Protein AF-A0A529NAE3-F1 (afdb_monomer_lite)

Radius of gyration: 19.95 Å; chains: 1; bounding box: 40×23×56 Å

Foldseek 3Di:
DDDQDLVSVLVVQLVVQLVVVQADWDQPCVVVDDCDQVPDDDPVRHTSPPVTDRRCPDPCVPPVPVVVSSVVSLVVSVVCLVVVPPDDDNVPNVVVSVVD

Secondary structure (DSSP, 8-state):
-PPPPHHHHHHHHHHHHHHHHTPPPEEHHHHH-TTHHHH---TTS--STT-EE-GGGSHHIIIIIIHHHHHHHHHHHHHGGGTT-SSS-HHHHHHHHTT-

Sequence (100 aa):
LGRMSLADRATALIKSALHAAALSDFSVSLKAGPEAPLLFERVDGSDLSGLRIPGIYTHAGFSDFYLQQLSRIAQMLVDDRWVLGGGGEQGGIDQELLKL

Structure (mmCIF, N/CA/C/O backbone):
data_AF-A0A529NAE3-F1
#
_entry.id   AF-A0A529NAE3-F1
#
loop_
_atom_site.group_PDB
_atom_site.id
_atom_site.type_symbol
_atom_site.label_atom_id
_atom_site.label_alt_id
_atom_site.label_comp_id
_atom_site.label_asym_id
_atom_site.label_entity_id
_atom_site.label_seq_id
_atom_site.pdbx_PDB_ins_code
_atom_site.Cartn_x
_atom_site.Cartn_y
_atom_site.Cartn_z
_atom_site.occupancy
_atom_site.B_iso_or_equiv
_atom_site.auth_seq_id
_atom_site.auth_comp_id
_atom_site.auth_asym_id
_atom_site.auth_atom_id
_atom_site.pdbx_PDB_model_num
ATOM 1 N N . LEU A 1 1 ? 2.206 15.320 -27.816 1.00 45.78 1 LEU A N 1
ATOM 2 C CA . LEU A 1 1 ? 2.092 14.161 -26.902 1.00 45.78 1 LEU A CA 1
ATOM 3 C C . LEU A 1 1 ? 3.515 13.753 -26.545 1.00 45.78 1 LEU A C 1
ATOM 5 O O . LEU A 1 1 ? 4.174 13.110 -27.351 1.00 45.78 1 LEU A O 1
ATOM 9 N N . GLY A 1 2 ? 4.044 14.332 -25.464 1.00 51.69 2 GLY A N 1
ATOM 10 C CA . GLY A 1 2 ? 5.470 14.279 -25.122 1.00 51.69 2 GLY A CA 1
ATOM 11 C C . GLY A 1 2 ? 5.922 12.860 -24.788 1.00 51.69 2 GLY A C 1
ATOM 12 O O . GLY A 1 2 ? 5.164 12.098 -24.192 1.00 51.69 2 GLY A O 1
ATOM 13 N N . ARG A 1 3 ? 7.134 12.498 -25.215 1.00 65.88 3 ARG A N 1
ATOM 14 C CA . ARG A 1 3 ? 7.745 11.197 -24.922 1.00 65.88 3 ARG A CA 1
ATOM 15 C C . ARG A 1 3 ? 7.844 11.044 -23.400 1.00 65.88 3 ARG A C 1
ATOM 17 O O . ARG A 1 3 ? 8.400 11.913 -22.739 1.00 65.88 3 ARG A O 1
ATOM 24 N N . MET A 1 4 ? 7.258 9.977 -22.863 1.00 73.44 4 MET A N 1
ATOM 25 C CA . MET A 1 4 ? 7.328 9.638 -21.440 1.00 73.44 4 MET A CA 1
ATOM 26 C C . MET A 1 4 ? 8.797 9.451 -21.028 1.00 73.44 4 MET A C 1
ATOM 28 O O . MET A 1 4 ? 9.522 8.745 -21.734 1.00 73.44 4 MET A O 1
ATOM 32 N N . SER A 1 5 ? 9.229 10.077 -19.927 1.00 78.56 5 SER A N 1
ATOM 33 C CA . SER A 1 5 ? 10.608 9.948 -19.431 1.00 78.56 5 SER A CA 1
ATOM 34 C C . SER A 1 5 ? 10.909 8.516 -18.967 1.00 78.56 5 SER A C 1
ATOM 36 O O . SER A 1 5 ? 9.998 7.705 -18.759 1.00 78.56 5 SER A O 1
ATOM 38 N N . LEU A 1 6 ? 12.192 8.189 -18.778 1.00 75.56 6 LEU A N 1
ATOM 39 C CA . LEU A 1 6 ? 12.599 6.889 -18.239 1.00 75.56 6 LEU A CA 1
ATOM 40 C C . LEU A 1 6 ? 12.011 6.653 -16.838 1.00 75.56 6 LEU A C 1
ATOM 42 O O . LEU A 1 6 ? 11.494 5.572 -16.555 1.00 75.56 6 LEU A O 1
ATOM 46 N N . ALA A 1 7 ? 12.033 7.683 -15.989 1.00 75.88 7 ALA A N 1
ATOM 47 C CA . ALA A 1 7 ? 11.474 7.636 -14.641 1.00 75.88 7 ALA A CA 1
ATOM 48 C C . ALA A 1 7 ? 9.947 7.446 -14.650 1.00 75.88 7 ALA A C 1
ATOM 50 O O . ALA A 1 7 ? 9.412 6.640 -13.881 1.00 75.88 7 ALA A O 1
ATOM 51 N N . ASP A 1 8 ? 9.238 8.120 -15.560 1.00 80.94 8 ASP A N 1
ATOM 52 C CA . ASP A 1 8 ? 7.794 7.929 -15.736 1.00 80.94 8 ASP A CA 1
ATOM 53 C C . ASP A 1 8 ? 7.477 6.503 -16.209 1.00 80.94 8 ASP A C 1
ATOM 55 O O . ASP A 1 8 ? 6.519 5.885 -15.738 1.00 80.94 8 ASP A O 1
ATOM 59 N N . ARG A 1 9 ? 8.319 5.937 -17.086 1.00 80.12 9 ARG A N 1
ATOM 60 C CA . ARG A 1 9 ? 8.204 4.542 -17.530 1.00 80.12 9 ARG A CA 1
ATOM 61 C C . ARG A 1 9 ? 8.417 3.558 -16.392 1.00 80.12 9 ARG A C 1
ATOM 63 O O . ARG A 1 9 ? 7.584 2.672 -16.212 1.00 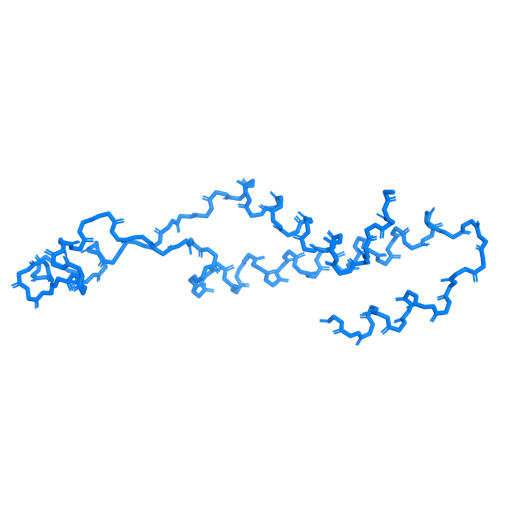80.12 9 ARG A O 1
ATOM 70 N N . ALA A 1 10 ? 9.486 3.725 -15.619 1.00 80.12 10 ALA A N 1
ATOM 71 C CA . ALA A 1 10 ? 9.760 2.898 -14.449 1.00 80.12 10 ALA A CA 1
ATOM 72 C C . ALA A 1 10 ? 8.580 2.943 -13.467 1.00 80.12 10 ALA A C 1
ATOM 74 O O . ALA A 1 10 ? 8.071 1.905 -13.046 1.00 80.12 10 ALA A O 1
ATOM 75 N N . THR A 1 11 ? 8.064 4.143 -13.192 1.00 82.12 11 THR A N 1
ATOM 76 C CA . THR A 1 11 ? 6.909 4.351 -12.312 1.00 82.12 11 THR A CA 1
ATOM 77 C C . THR A 1 11 ? 5.654 3.652 -12.838 1.00 82.12 11 THR A C 1
ATOM 79 O O . THR A 1 11 ? 4.939 3.007 -12.068 1.00 82.12 11 THR A O 1
ATOM 82 N N . ALA A 1 12 ? 5.369 3.748 -14.140 1.00 86.75 12 ALA A N 1
ATOM 83 C CA . ALA A 1 12 ? 4.228 3.078 -14.761 1.00 86.75 12 ALA A CA 1
ATOM 84 C C . ALA A 1 12 ? 4.338 1.545 -14.678 1.00 86.75 12 ALA A C 1
ATOM 86 O O . ALA A 1 12 ? 3.354 0.878 -14.350 1.00 86.75 12 ALA A O 1
ATOM 87 N N . LEU A 1 13 ? 5.534 0.994 -14.906 1.00 86.62 13 LEU A N 1
ATOM 88 C CA . LEU A 1 13 ? 5.803 -0.442 -14.788 1.00 86.62 13 LEU A CA 1
ATOM 89 C C . LEU A 1 13 ? 5.628 -0.933 -13.345 1.00 86.62 13 LEU A C 1
ATOM 91 O O . LEU A 1 13 ? 4.937 -1.926 -13.124 1.00 86.62 13 LEU A O 1
ATOM 95 N N . ILE A 1 14 ? 6.163 -0.203 -12.359 1.00 84.88 14 ILE A N 1
ATOM 96 C CA . ILE A 1 14 ? 5.985 -0.526 -10.935 1.00 84.88 14 ILE A CA 1
ATOM 97 C C . ILE A 1 14 ? 4.496 -0.507 -10.570 1.00 84.88 14 ILE A C 1
ATOM 99 O O . ILE A 1 14 ? 4.000 -1.451 -9.960 1.00 84.88 14 ILE A O 1
ATOM 103 N N . LYS A 1 15 ? 3.751 0.532 -10.973 1.00 85.75 15 LYS A N 1
ATOM 104 C CA . LYS A 1 15 ? 2.304 0.638 -10.706 1.00 85.75 15 LYS A CA 1
ATOM 105 C C . LYS A 1 15 ? 1.508 -0.513 -11.322 1.00 85.75 15 LYS A C 1
ATOM 107 O O . LYS A 1 15 ? 0.605 -1.040 -10.677 1.00 85.75 15 LYS A O 1
ATOM 112 N N . SER A 1 16 ? 1.847 -0.920 -12.545 1.00 87.12 16 SER A N 1
ATOM 113 C CA . SER A 1 16 ? 1.216 -2.067 -13.203 1.00 87.12 16 SER A CA 1
ATOM 114 C C . SER A 1 16 ? 1.501 -3.375 -12.457 1.00 87.12 16 SER A C 1
ATOM 116 O O . SER A 1 16 ? 0.568 -4.124 -12.163 1.00 87.12 16 SER A O 1
ATOM 118 N N . ALA A 1 17 ? 2.758 -3.610 -12.068 1.00 85.31 17 ALA A N 1
ATOM 119 C CA . ALA A 1 17 ? 3.146 -4.783 -11.289 1.00 85.31 17 ALA A CA 1
ATOM 120 C C . ALA A 1 17 ? 2.448 -4.824 -9.919 1.00 85.31 17 ALA A C 1
ATOM 122 O O . ALA A 1 17 ? 1.994 -5.884 -9.493 1.00 85.31 17 ALA A O 1
ATOM 123 N N . LEU A 1 18 ? 2.304 -3.673 -9.252 1.00 84.00 18 LEU A N 1
ATOM 124 C CA . LEU A 1 18 ? 1.577 -3.555 -7.985 1.00 84.00 18 LEU A CA 1
ATOM 125 C C . LEU A 1 18 ? 0.111 -3.960 -8.112 1.00 84.00 18 LEU A C 1
ATOM 127 O O . LEU A 1 18 ? -0.400 -4.681 -7.257 1.00 84.00 18 LEU A O 1
ATOM 131 N N . HIS A 1 19 ? -0.554 -3.516 -9.179 1.00 83.81 19 HIS A N 1
ATOM 132 C CA . HIS A 1 19 ? -1.945 -3.877 -9.429 1.00 83.81 19 HIS A CA 1
ATOM 133 C C . HIS A 1 19 ? -2.106 -5.389 -9.641 1.00 83.81 19 HIS A C 1
ATOM 135 O O . HIS A 1 19 ? -3.026 -5.991 -9.096 1.00 83.81 19 HIS A O 1
ATOM 141 N N . ALA A 1 20 ? -1.178 -6.013 -10.374 1.00 83.12 20 ALA A N 1
ATOM 142 C CA . ALA A 1 20 ? -1.194 -7.454 -10.623 1.00 83.12 20 ALA A CA 1
ATOM 143 C C . ALA A 1 20 ? -0.887 -8.293 -9.369 1.00 83.12 20 ALA A C 1
ATOM 145 O O . ALA A 1 20 ? -1.417 -9.390 -9.217 1.00 83.12 20 ALA A O 1
ATOM 146 N N . ALA A 1 21 ? -0.037 -7.788 -8.472 1.00 84.69 21 ALA A N 1
ATOM 147 C CA . ALA A 1 21 ? 0.398 -8.513 -7.282 1.00 84.69 21 ALA A CA 1
ATOM 148 C C . ALA A 1 21 ? -0.684 -8.656 -6.206 1.00 84.69 21 ALA A C 1
ATOM 150 O O . ALA A 1 21 ? -0.557 -9.532 -5.353 1.00 84.69 21 ALA A O 1
ATOM 151 N N . ALA A 1 22 ? -1.712 -7.797 -6.229 1.00 85.44 22 ALA A N 1
ATOM 152 C CA . ALA A 1 22 ? -2.838 -7.824 -5.294 1.00 85.44 22 ALA A CA 1
ATOM 153 C C . ALA A 1 22 ? -2.396 -8.025 -3.828 1.00 85.44 22 ALA A C 1
ATOM 155 O O . ALA A 1 22 ? -2.935 -8.864 -3.102 1.00 85.44 22 ALA A O 1
ATOM 156 N N . LEU A 1 23 ? -1.369 -7.273 -3.409 1.00 90.19 23 LEU A N 1
ATOM 157 C CA . LEU A 1 23 ? -0.812 -7.373 -2.061 1.00 90.19 23 LEU A CA 1
ATOM 158 C C . LEU A 1 23 ? -1.917 -7.152 -1.028 1.00 90.19 23 LEU A C 1
ATOM 160 O O . LEU A 1 23 ? -2.711 -6.221 -1.145 1.00 90.19 23 LEU A O 1
ATOM 164 N N . SER A 1 24 ? -1.953 -8.004 -0.005 1.00 91.56 24 SER A N 1
ATOM 165 C CA . SER A 1 24 ? -2.958 -7.885 1.048 1.00 91.56 24 SER A CA 1
ATOM 166 C C . SER A 1 24 ? -2.773 -6.584 1.821 1.00 91.56 24 SER A C 1
ATOM 168 O O . SER A 1 24 ? -1.698 -6.318 2.361 1.00 91.56 24 SER A O 1
ATOM 170 N N . ASP A 1 25 ? -3.840 -5.798 1.902 1.00 93.81 25 ASP A N 1
ATOM 171 C CA . ASP A 1 25 ? -3.849 -4.576 2.695 1.00 93.81 25 ASP A CA 1
ATOM 172 C C . ASP A 1 25 ? -3.695 -4.867 4.187 1.00 93.81 25 ASP A C 1
ATOM 174 O O . ASP A 1 25 ? -4.226 -5.840 4.733 1.00 93.81 25 ASP A O 1
ATOM 178 N N . PHE A 1 26 ? -3.024 -3.954 4.876 1.00 94.50 26 PHE A N 1
ATOM 179 C CA . PHE A 1 26 ? -2.930 -3.966 6.322 1.00 94.50 26 PHE A CA 1
ATOM 180 C C . PHE A 1 26 ? -4.180 -3.326 6.926 1.00 94.50 26 PHE A C 1
ATOM 182 O O . PHE A 1 26 ? -4.436 -2.137 6.746 1.00 94.50 26 PHE A O 1
ATOM 189 N N . SER A 1 27 ? -4.958 -4.111 7.669 1.00 93.56 27 SER A N 1
ATOM 190 C CA . SER A 1 27 ? -6.099 -3.609 8.436 1.00 93.56 27 SER A CA 1
ATOM 191 C C . SER A 1 27 ? -5.659 -3.189 9.833 1.00 93.56 27 SER A C 1
ATOM 193 O O . SER A 1 27 ? -5.181 -4.013 10.614 1.00 93.56 27 SER A O 1
ATOM 195 N N . VAL A 1 28 ? -5.872 -1.912 10.157 1.00 91.88 28 VAL A N 1
ATOM 196 C CA . VAL A 1 28 ? -5.513 -1.359 11.470 1.00 91.88 28 VAL A CA 1
ATOM 197 C C . VAL A 1 28 ? -6.361 -1.994 12.572 1.00 91.88 28 VAL A C 1
ATOM 199 O O . VAL A 1 28 ? -5.809 -2.472 13.560 1.00 91.88 28 VAL A O 1
ATOM 202 N N . SER A 1 29 ? -7.679 -2.092 12.377 1.00 91.94 29 SER A N 1
ATOM 203 C CA . SER A 1 29 ? -8.594 -2.689 13.358 1.00 91.94 29 SER A CA 1
ATOM 204 C C . SER A 1 29 ? -8.293 -4.164 13.648 1.00 91.94 29 SER A C 1
ATOM 206 O O . SER A 1 29 ? -8.332 -4.574 14.802 1.00 91.94 29 SER A O 1
ATOM 208 N N . LEU A 1 30 ? -7.927 -4.959 12.634 1.00 91.69 30 LEU A N 1
ATOM 209 C CA . LEU A 1 30 ? -7.569 -6.370 12.835 1.00 91.69 30 LEU A CA 1
ATOM 210 C C . LEU A 1 30 ? -6.234 -6.548 13.571 1.00 91.69 30 LEU A C 1
ATOM 212 O O . LEU A 1 30 ? -6.043 -7.546 14.262 1.00 91.69 30 LEU A O 1
ATOM 216 N N . LYS A 1 31 ? -5.290 -5.619 13.397 1.00 93.19 31 LYS A N 1
ATOM 217 C CA . LYS A 1 31 ? -3.933 -5.730 13.955 1.00 93.19 31 LYS A CA 1
ATOM 218 C C . LYS A 1 31 ? -3.786 -5.094 15.332 1.00 93.19 31 LYS A C 1
ATOM 220 O O . LYS A 1 31 ? -2.921 -5.522 16.086 1.00 93.19 31 LYS A O 1
ATOM 225 N N . ALA A 1 32 ? -4.628 -4.120 15.665 1.00 91.25 32 ALA A N 1
ATOM 226 C CA . ALA A 1 32 ? -4.610 -3.439 16.956 1.00 91.25 32 ALA A CA 1
ATOM 227 C C . ALA A 1 32 ? -5.276 -4.249 18.091 1.00 91.25 32 ALA A C 1
ATOM 229 O O . ALA A 1 32 ? -5.114 -3.912 19.261 1.00 91.25 32 ALA A O 1
ATOM 230 N N . GLY A 1 33 ? -5.968 -5.344 17.759 1.00 90.94 33 GLY A N 1
ATOM 231 C CA . GLY A 1 33 ? -6.613 -6.232 18.725 1.00 90.94 33 GLY A CA 1
ATOM 232 C C . GLY A 1 33 ? -8.072 -5.858 19.023 1.00 90.94 33 GLY A C 1
ATOM 233 O O . GLY A 1 33 ? -8.565 -4.836 18.546 1.00 90.94 33 GLY A O 1
ATOM 234 N N . PRO A 1 34 ? -8.781 -6.698 19.798 1.00 90.88 34 PRO A N 1
ATOM 235 C CA . PRO A 1 34 ? -10.229 -6.582 19.992 1.00 90.88 34 PRO A CA 1
ATOM 236 C C . PRO A 1 34 ? -10.656 -5.305 20.727 1.00 90.88 34 PRO A C 1
ATOM 238 O O . PRO A 1 34 ? -11.738 -4.796 20.464 1.00 90.88 34 PRO A O 1
ATOM 241 N N . GLU A 1 35 ? -9.796 -4.761 21.590 1.00 92.88 35 GLU A N 1
ATOM 242 C CA . GLU A 1 35 ? -10.101 -3.570 22.397 1.00 92.88 35 GLU A CA 1
ATOM 243 C C . GLU A 1 35 ? -9.830 -2.252 21.657 1.00 92.88 35 GLU A C 1
ATOM 245 O O . GLU A 1 35 ? -10.259 -1.186 22.094 1.00 92.88 35 GLU A O 1
ATOM 250 N N . ALA A 1 36 ? -9.115 -2.287 20.529 1.00 92.19 36 ALA A N 1
ATOM 251 C CA . ALA A 1 36 ? -8.717 -1.072 19.822 1.00 92.19 36 ALA A CA 1
ATOM 252 C C . ALA A 1 36 ? -9.897 -0.198 19.356 1.00 92.19 36 ALA A C 1
ATOM 254 O O . ALA A 1 36 ? -9.809 1.017 19.526 1.00 92.19 36 ALA A O 1
ATOM 255 N N . PRO A 1 37 ? -11.013 -0.753 18.839 1.00 89.44 37 PRO A N 1
ATOM 256 C CA . PRO A 1 37 ? -12.182 0.048 18.474 1.00 89.44 37 PRO A CA 1
ATOM 257 C C . PRO A 1 37 ? -12.866 0.752 19.658 1.00 89.44 37 PRO A C 1
ATOM 259 O O . PRO A 1 37 ? -13.690 1.627 19.425 1.00 89.44 37 PRO A O 1
ATOM 262 N N . LEU A 1 38 ? -12.562 0.376 20.909 1.00 91.31 38 LEU A N 1
ATOM 263 C CA . LEU A 1 38 ? -13.116 1.019 22.108 1.00 91.31 38 LEU A CA 1
ATOM 264 C C . LEU A 1 38 ? -12.293 2.227 22.569 1.00 91.31 38 LEU A C 1
ATOM 266 O O . LEU A 1 38 ? -12.810 3.087 23.277 1.00 91.31 38 LEU A O 1
ATOM 270 N N . LEU A 1 39 ? -11.006 2.265 22.218 1.00 93.75 39 LEU A N 1
ATOM 271 C CA . LEU A 1 39 ? -10.050 3.262 22.714 1.00 93.75 39 LEU A CA 1
ATOM 272 C C . LEU A 1 39 ? -9.616 4.260 21.642 1.00 93.75 39 LEU A C 1
ATOM 274 O O . LEU A 1 39 ? -9.075 5.315 21.969 1.00 93.75 39 LEU A O 1
ATOM 278 N N . PHE A 1 40 ? -9.816 3.914 20.373 1.00 93.94 40 PHE A N 1
ATOM 279 C CA . PHE A 1 40 ? -9.322 4.679 19.245 1.00 93.94 40 PHE A CA 1
ATOM 280 C C . PHE A 1 40 ? -10.414 4.902 18.208 1.00 93.94 40 PHE A C 1
ATOM 282 O O . PHE A 1 40 ? -11.157 3.995 17.837 1.00 93.94 40 PHE A O 1
ATOM 289 N N . GLU A 1 41 ? -10.403 6.107 17.664 1.00 94.38 41 GLU A N 1
ATOM 290 C CA . GLU A 1 41 ? -11.188 6.529 16.516 1.00 94.38 41 GLU A CA 1
ATOM 291 C C . GLU A 1 41 ? -10.279 7.265 15.533 1.00 94.38 41 GLU A C 1
ATOM 293 O O . GLU A 1 41 ? -9.134 7.622 15.839 1.00 94.38 41 GLU A O 1
ATOM 298 N N . ARG A 1 42 ? -10.774 7.469 14.317 1.00 93.69 42 ARG A N 1
ATOM 299 C CA . ARG A 1 42 ? -10.111 8.341 13.355 1.00 93.69 42 ARG A CA 1
ATOM 300 C C . ARG A 1 42 ? -10.330 9.805 13.730 1.00 93.69 42 ARG A C 1
ATOM 302 O O . ARG A 1 42 ? -11.284 10.157 14.409 1.00 93.69 42 ARG A O 1
ATOM 309 N N . VAL A 1 43 ? -9.473 10.679 13.202 1.00 94.12 43 VAL A N 1
ATOM 310 C CA . VAL A 1 43 ? -9.558 12.139 13.418 1.00 94.12 43 VAL A CA 1
ATOM 311 C C . VAL A 1 43 ? -10.895 12.729 12.947 1.00 94.12 43 VAL A C 1
ATOM 313 O O . VAL A 1 43 ? -11.331 13.754 13.459 1.00 94.12 43 VAL A O 1
ATOM 316 N N . ASP A 1 44 ? -11.555 12.088 11.983 1.00 94.12 44 ASP A N 1
ATOM 317 C CA . ASP A 1 44 ? -12.876 12.480 11.484 1.00 94.12 44 ASP A CA 1
ATOM 318 C C . ASP A 1 44 ? -14.047 11.934 12.329 1.00 94.12 44 ASP A C 1
ATOM 320 O O . ASP A 1 44 ? -15.204 12.116 11.953 1.00 94.12 44 ASP A O 1
ATOM 324 N N . GLY A 1 45 ? -13.762 11.268 13.454 1.00 93.06 45 GLY A N 1
ATOM 325 C CA . GLY A 1 45 ? -14.749 10.651 14.343 1.00 93.06 45 GLY A CA 1
ATOM 326 C C . GLY A 1 45 ? -15.321 9.325 13.833 1.00 93.06 45 GLY A C 1
ATOM 327 O O . GLY A 1 45 ? -16.211 8.763 14.466 1.00 93.06 45 GLY A O 1
ATOM 328 N N . SER A 1 46 ? -14.854 8.809 12.690 1.00 93.44 46 SER A N 1
ATOM 329 C CA . SER A 1 46 ? -15.246 7.478 12.221 1.00 93.44 46 SER A CA 1
ATOM 330 C C . SER A 1 46 ? -14.471 6.373 12.944 1.00 93.44 46 SER A C 1
ATOM 332 O O . SER A 1 46 ? -13.350 6.569 13.423 1.00 93.44 46 SER A O 1
ATOM 334 N N . ASP A 1 47 ? -15.062 5.181 13.017 1.00 92.62 47 ASP A N 1
ATOM 335 C CA . ASP A 1 47 ? -14.405 4.032 13.633 1.00 92.62 47 ASP A CA 1
ATOM 336 C C . ASP A 1 47 ? -13.175 3.554 12.824 1.00 92.62 47 ASP A C 1
ATOM 338 O O . ASP A 1 47 ? -12.924 3.933 11.673 1.00 92.62 47 ASP A O 1
ATOM 342 N N . LEU A 1 48 ? -12.373 2.679 13.434 1.00 92.00 48 LEU A N 1
ATOM 343 C CA . LEU A 1 48 ? -11.216 2.079 12.763 1.00 92.00 48 LEU A CA 1
ATOM 344 C C . LEU A 1 48 ? -11.601 1.034 11.702 1.00 92.00 48 LEU A C 1
ATOM 346 O O . LEU A 1 48 ? -10.726 0.542 10.976 1.00 92.00 48 LEU A O 1
ATOM 350 N N . SER A 1 49 ? -12.878 0.655 11.606 1.00 87.81 49 SER A N 1
ATOM 351 C CA . SER A 1 49 ? -13.340 -0.339 10.647 1.00 87.81 49 SER A CA 1
ATOM 352 C C . SER A 1 49 ? -13.146 0.187 9.222 1.00 87.81 49 SER A C 1
ATOM 354 O O . SER A 1 49 ? -13.307 1.366 8.900 1.00 87.81 49 SER A O 1
ATOM 356 N N . GLY A 1 50 ? -12.635 -0.682 8.352 1.00 86.44 50 GLY A N 1
ATOM 357 C CA . GLY A 1 50 ? -12.263 -0.290 6.995 1.00 86.44 50 GLY A CA 1
ATOM 358 C C . GLY A 1 50 ? -10.993 0.564 6.883 1.00 86.44 50 GLY A C 1
ATOM 359 O O . GLY A 1 50 ? -10.616 0.880 5.759 1.00 86.44 50 GLY A O 1
ATOM 360 N N . LEU A 1 51 ? -10.286 0.898 7.982 1.00 92.31 51 LEU A N 1
ATOM 361 C CA . LEU A 1 51 ? -9.007 1.610 7.871 1.00 92.31 51 LEU A CA 1
ATOM 362 C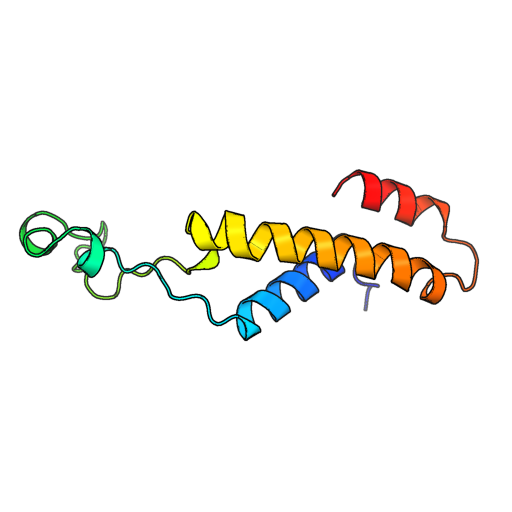 C . LEU A 1 51 ? -7.963 0.628 7.356 1.00 92.31 51 LEU A C 1
ATOM 364 O O . LEU A 1 51 ? -7.531 -0.280 8.0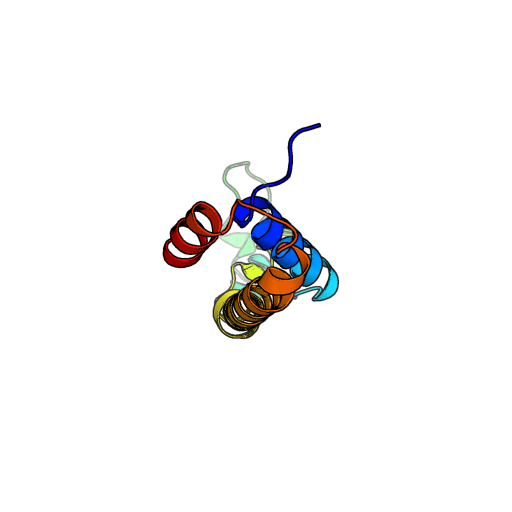77 1.00 92.31 51 LEU A O 1
ATOM 368 N N . ARG A 1 52 ? -7.594 0.804 6.091 1.00 92.88 52 ARG A N 1
ATOM 369 C CA . ARG A 1 52 ? -6.645 -0.053 5.395 1.00 92.88 52 ARG A CA 1
ATOM 370 C C . ARG A 1 52 ? -5.471 0.758 4.890 1.00 92.88 52 ARG A C 1
ATOM 372 O O . ARG A 1 52 ? -5.644 1.826 4.310 1.00 92.88 52 ARG A O 1
ATOM 379 N N . ILE A 1 53 ? -4.282 0.219 5.108 1.00 93.44 53 ILE A N 1
ATOM 380 C CA . ILE A 1 53 ? -3.046 0.708 4.514 1.00 93.44 53 ILE A CA 1
ATOM 381 C C . ILE A 1 53 ? -2.716 -0.245 3.362 1.00 93.44 53 ILE A C 1
ATOM 383 O O . ILE A 1 53 ? -2.619 -1.451 3.614 1.00 93.44 53 ILE A O 1
ATOM 387 N N . PRO A 1 54 ? -2.547 0.251 2.122 1.00 93.56 54 PRO A N 1
ATOM 388 C CA . PRO A 1 54 ? -2.199 -0.597 0.991 1.00 93.56 54 PRO A CA 1
ATOM 389 C C . PRO A 1 54 ? -0.982 -1.475 1.284 1.00 93.56 54 PRO A C 1
ATOM 391 O O . PRO A 1 54 ? 0.016 -0.988 1.823 1.00 93.56 54 PRO A O 1
ATOM 394 N N . GLY A 1 55 ? -1.050 -2.755 0.906 1.00 93.50 55 GLY A N 1
ATOM 395 C CA . GLY A 1 55 ? -0.037 -3.757 1.270 1.00 93.50 55 GLY A CA 1
ATOM 396 C C . GLY A 1 55 ? 1.402 -3.372 0.904 1.00 93.50 55 GLY A C 1
ATOM 397 O O . GLY A 1 55 ? 2.339 -3.725 1.620 1.00 93.50 55 GLY A O 1
ATOM 398 N N . ILE A 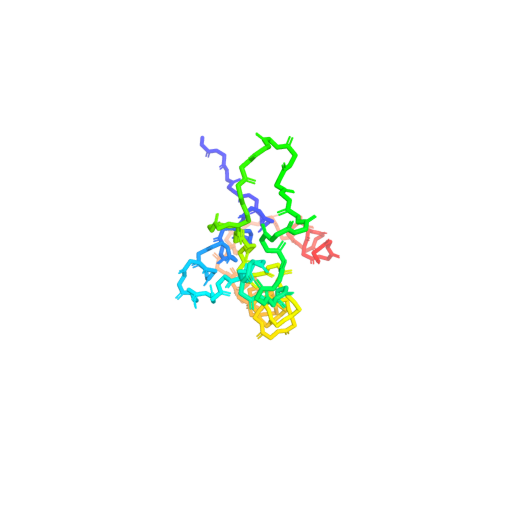1 56 ? 1.584 -2.575 -0.152 1.00 92.62 56 ILE A N 1
ATOM 399 C CA . ILE A 1 56 ? 2.891 -2.068 -0.593 1.00 92.62 56 ILE A CA 1
ATOM 400 C C . ILE A 1 56 ? 3.616 -1.202 0.445 1.00 92.62 56 ILE A C 1
ATOM 402 O O . ILE A 1 56 ? 4.841 -1.176 0.466 1.00 92.62 56 ILE A O 1
ATOM 406 N N . TYR A 1 57 ? 2.880 -0.519 1.323 1.00 93.06 57 TYR A N 1
ATOM 407 C CA . TYR A 1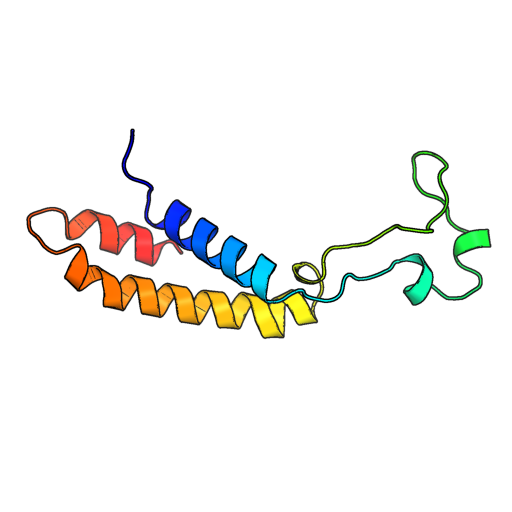 57 ? 3.464 0.335 2.361 1.00 93.06 57 TYR A CA 1
ATOM 408 C C . TYR A 1 57 ? 3.810 -0.431 3.643 1.00 93.06 57 TYR A C 1
ATOM 410 O O . TYR A 1 57 ? 4.275 0.159 4.616 1.00 93.06 57 TYR A O 1
ATOM 418 N N . THR A 1 58 ? 3.576 -1.743 3.672 1.00 93.06 58 THR A N 1
ATOM 419 C CA . THR A 1 58 ? 4.011 -2.597 4.780 1.00 93.06 58 THR A CA 1
ATOM 420 C C . THR A 1 58 ? 5.481 -2.976 4.621 1.00 93.06 58 THR A C 1
ATOM 422 O O . THR A 1 58 ? 6.024 -2.932 3.518 1.00 93.06 58 THR A O 1
ATOM 425 N N . HIS A 1 59 ? 6.117 -3.420 5.710 1.00 92.75 59 HIS A N 1
ATOM 426 C CA . HIS A 1 59 ? 7.485 -3.940 5.650 1.00 92.75 59 HIS A CA 1
ATOM 427 C C . HIS A 1 59 ? 7.630 -5.034 4.583 1.00 92.75 59 HIS A C 1
ATOM 429 O O . HIS A 1 59 ? 8.490 -4.915 3.724 1.00 92.75 59 HIS A O 1
ATOM 435 N N . ALA A 1 60 ? 6.760 -6.051 4.600 1.00 91.25 60 ALA A N 1
ATOM 436 C CA . ALA A 1 60 ? 6.791 -7.145 3.626 1.00 91.25 60 ALA A CA 1
ATOM 437 C C . ALA A 1 60 ? 6.538 -6.655 2.190 1.00 91.25 60 ALA A C 1
ATOM 439 O O . ALA A 1 60 ? 7.219 -7.069 1.256 1.00 91.25 60 ALA A O 1
ATOM 440 N N . GLY A 1 61 ? 5.601 -5.718 2.004 1.00 92.75 61 GLY A N 1
ATOM 441 C CA . GLY A 1 61 ? 5.363 -5.094 0.700 1.00 92.75 61 GLY A CA 1
ATOM 442 C C . GLY A 1 61 ? 6.601 -4.380 0.158 1.00 92.75 61 GLY A C 1
ATOM 443 O O . GLY A 1 61 ? 6.905 -4.480 -1.030 1.00 92.75 61 GLY A O 1
ATOM 444 N N . PHE A 1 62 ? 7.358 -3.713 1.025 1.00 91.75 62 PHE A N 1
ATOM 445 C CA . PHE A 1 62 ? 8.605 -3.069 0.641 1.00 91.75 62 PHE A CA 1
ATOM 446 C C . PHE A 1 62 ? 9.740 -4.079 0.396 1.00 91.75 62 PHE A C 1
ATOM 448 O O . PHE A 1 62 ? 10.307 -4.112 -0.698 1.00 91.75 62 PHE A O 1
ATOM 455 N N . SER A 1 63 ? 10.069 -4.907 1.391 1.00 92.06 63 SER A N 1
ATOM 456 C CA . SER A 1 63 ? 11.238 -5.794 1.362 1.00 92.06 63 SER A CA 1
ATOM 457 C C . SER A 1 63 ? 11.104 -6.915 0.338 1.00 92.06 63 SER A C 1
ATOM 459 O O . SER A 1 63 ? 12.051 -7.196 -0.399 1.00 92.06 63 SER A O 1
ATOM 461 N N . ASP A 1 64 ? 9.925 -7.529 0.265 1.00 90.88 64 ASP A N 1
ATOM 462 C CA . ASP A 1 64 ? 9.744 -8.796 -0.443 1.00 90.88 64 ASP A CA 1
ATOM 463 C C . ASP A 1 64 ? 9.185 -8.574 -1.850 1.00 90.88 64 ASP A C 1
ATOM 465 O O . ASP A 1 64 ? 9.394 -9.396 -2.743 1.00 90.88 64 ASP A O 1
ATOM 469 N N . PHE A 1 65 ? 8.499 -7.448 -2.072 1.00 91.12 65 PHE A N 1
ATOM 470 C CA . PHE A 1 65 ? 7.913 -7.114 -3.365 1.00 91.12 65 PHE A CA 1
ATOM 471 C C . PHE A 1 65 ? 8.586 -5.911 -4.031 1.00 91.12 65 PHE A C 1
ATOM 473 O O . PHE A 1 65 ? 9.154 -6.064 -5.113 1.00 91.12 65 PHE A O 1
ATOM 480 N N . TYR A 1 66 ? 8.541 -4.723 -3.419 1.00 90.00 66 TYR A N 1
ATOM 481 C CA . TYR A 1 66 ? 8.986 -3.487 -4.071 1.00 90.00 66 TYR A CA 1
ATOM 482 C C . TYR A 1 66 ? 10.447 -3.550 -4.519 1.00 90.00 66 TYR A C 1
ATOM 484 O O . TYR A 1 66 ? 10.735 -3.291 -5.686 1.00 90.00 66 TYR A O 1
ATOM 492 N N . LEU A 1 67 ? 11.360 -3.943 -3.623 1.00 89.62 67 LEU A N 1
ATOM 493 C CA . LEU A 1 67 ? 12.789 -4.018 -3.945 1.00 89.62 67 LEU A CA 1
ATOM 494 C C . LEU A 1 67 ? 13.075 -5.018 -5.075 1.00 89.62 67 LEU A C 1
ATOM 496 O O . LEU A 1 67 ? 13.847 -4.719 -5.983 1.00 89.62 67 LEU A O 1
ATOM 500 N N . GLN A 1 68 ? 12.395 -6.167 -5.076 1.00 90.06 68 GLN A N 1
ATOM 501 C CA . GLN A 1 68 ? 12.536 -7.179 -6.128 1.00 90.06 68 GLN A CA 1
ATOM 502 C C . GLN A 1 68 ? 12.028 -6.674 -7.486 1.00 90.06 68 GLN A C 1
ATOM 504 O O . GLN A 1 68 ? 12.659 -6.902 -8.521 1.00 90.06 68 GLN A O 1
ATOM 509 N N . GLN A 1 69 ? 10.891 -5.970 -7.499 1.00 89.25 69 GLN A N 1
ATOM 510 C CA . GLN A 1 69 ? 10.357 -5.373 -8.724 1.00 89.25 69 GLN A CA 1
ATOM 511 C C . GLN A 1 69 ? 11.239 -4.238 -9.237 1.00 89.25 69 GLN A C 1
ATOM 513 O O . GLN A 1 69 ? 11.454 -4.145 -10.443 1.00 89.25 69 GLN A O 1
ATOM 518 N N . LEU A 1 70 ? 11.786 -3.412 -8.344 1.00 86.31 70 LEU A N 1
ATOM 519 C CA . LEU A 1 70 ? 12.693 -2.333 -8.714 1.00 86.31 70 LEU A CA 1
ATOM 520 C C . LEU A 1 70 ? 13.935 -2.882 -9.428 1.00 86.31 70 LEU A C 1
ATOM 522 O O . LEU A 1 70 ? 14.259 -2.416 -10.517 1.00 86.31 70 LEU A O 1
ATOM 526 N N . SER A 1 71 ? 14.573 -3.921 -8.878 1.00 86.81 71 SER A N 1
ATOM 527 C CA . SER A 1 71 ? 15.720 -4.574 -9.523 1.00 86.81 71 SER A CA 1
ATOM 528 C C . SER A 1 71 ? 15.363 -5.172 -10.887 1.00 86.81 71 SER A C 1
ATOM 530 O O . SER A 1 71 ? 16.108 -5.000 -11.850 1.00 86.81 71 SER A O 1
ATOM 532 N N . ARG A 1 72 ? 14.201 -5.830 -11.003 1.00 88.12 72 ARG A N 1
ATOM 533 C CA . ARG A 1 72 ? 13.716 -6.384 -12.277 1.00 88.12 72 ARG A CA 1
ATOM 534 C C . ARG A 1 72 ? 13.505 -5.294 -13.326 1.00 88.12 72 ARG A C 1
ATOM 536 O O . ARG A 1 72 ? 13.919 -5.460 -14.467 1.00 88.12 72 ARG A O 1
ATOM 543 N N . ILE A 1 73 ? 12.859 -4.196 -12.947 1.00 85.88 73 ILE A N 1
ATOM 544 C CA . ILE A 1 73 ? 12.544 -3.094 -13.859 1.00 85.88 73 ILE A CA 1
ATOM 545 C C . ILE A 1 73 ? 13.819 -2.363 -14.270 1.00 85.88 73 ILE A C 1
ATOM 547 O O . ILE A 1 73 ? 13.965 -2.045 -15.445 1.00 85.88 73 ILE A O 1
ATOM 551 N N . ALA A 1 74 ? 14.768 -2.161 -13.354 1.00 81.81 74 ALA A N 1
ATOM 552 C CA . ALA A 1 74 ? 16.077 -1.614 -13.694 1.00 81.81 74 ALA A CA 1
ATOM 553 C C . ALA A 1 74 ? 16.780 -2.470 -14.761 1.00 81.81 74 ALA A C 1
ATOM 555 O O . ALA A 1 74 ? 17.245 -1.927 -15.761 1.00 81.81 74 ALA A O 1
ATOM 556 N N . GLN A 1 75 ? 16.776 -3.800 -14.606 1.00 81.81 75 GLN A N 1
ATOM 557 C CA . GLN A 1 75 ? 17.344 -4.707 -15.606 1.00 81.81 75 GLN A CA 1
ATOM 558 C C . GLN A 1 75 ? 16.602 -4.625 -16.946 1.00 81.81 75 GLN A C 1
ATOM 560 O O . GLN A 1 75 ? 17.238 -4.457 -17.981 1.00 81.81 75 GLN A O 1
ATOM 565 N N . MET A 1 76 ? 15.265 -4.650 -16.933 1.00 82.94 76 MET A N 1
ATOM 566 C CA . MET A 1 76 ? 14.462 -4.506 -18.153 1.00 82.94 76 MET A CA 1
ATOM 567 C C . MET A 1 76 ? 14.760 -3.198 -18.893 1.00 82.94 76 MET A C 1
ATOM 569 O O . MET A 1 76 ? 14.870 -3.197 -20.111 1.00 82.94 76 MET A O 1
ATOM 573 N N . LEU A 1 77 ? 14.923 -2.083 -18.177 1.00 78.62 77 LEU A N 1
ATOM 574 C CA . LEU A 1 77 ? 15.241 -0.787 -18.783 1.00 78.62 77 LEU A CA 1
ATOM 575 C C . LEU A 1 77 ? 16.660 -0.737 -19.370 1.00 78.62 77 LEU A C 1
ATOM 577 O O . LEU A 1 77 ? 16.891 -0.021 -20.346 1.00 78.62 77 LEU A O 1
ATOM 581 N N . VAL A 1 78 ? 17.611 -1.476 -18.793 1.00 75.44 78 VAL A N 1
ATOM 582 C CA . VAL A 1 78 ? 18.959 -1.647 -19.357 1.00 75.44 78 VAL A CA 1
ATOM 583 C C . VAL A 1 78 ? 18.915 -2.509 -20.619 1.00 75.44 78 VAL A C 1
ATOM 585 O O . VAL A 1 78 ? 19.542 -2.147 -21.613 1.00 75.44 78 VAL A O 1
ATOM 588 N N . ASP A 1 79 ? 18.144 -3.595 -20.617 1.00 75.31 79 ASP A N 1
ATOM 589 C CA . ASP A 1 79 ? 18.008 -4.493 -21.769 1.00 75.31 79 ASP A CA 1
ATOM 590 C C . ASP A 1 79 ? 17.272 -3.797 -22.933 1.00 75.31 79 ASP A C 1
ATOM 592 O O . ASP A 1 79 ? 17.730 -3.811 -24.080 1.00 75.31 79 ASP A O 1
ATOM 596 N N . ASP A 1 80 ? 16.192 -3.069 -22.628 1.00 68.44 80 ASP A N 1
ATOM 597 C CA . ASP A 1 80 ? 15.402 -2.288 -23.590 1.00 68.44 80 ASP A CA 1
ATOM 598 C C . ASP A 1 80 ? 16.152 -1.055 -24.125 1.00 68.44 80 ASP A C 1
ATOM 600 O O . ASP A 1 80 ? 15.740 -0.450 -25.122 1.00 68.44 80 ASP A O 1
ATOM 604 N N . ARG A 1 81 ? 17.287 -0.680 -23.519 1.00 60.88 81 ARG A N 1
ATOM 605 C CA . ARG A 1 81 ? 18.143 0.421 -23.992 1.00 60.88 81 ARG A CA 1
ATOM 606 C C . ARG A 1 81 ? 18.613 0.203 -25.430 1.00 60.88 81 ARG A C 1
ATOM 608 O O . ARG A 1 81 ? 18.728 1.165 -26.188 1.00 60.88 81 ARG A O 1
ATOM 615 N N . TRP A 1 82 ? 18.831 -1.052 -25.821 1.00 58.34 82 TRP A N 1
ATOM 616 C CA . TRP A 1 82 ? 19.194 -1.421 -27.191 1.00 58.34 82 TRP A CA 1
ATOM 617 C C . TRP A 1 82 ? 18.039 -1.227 -28.181 1.00 58.34 82 TRP A C 1
ATOM 619 O O . TRP A 1 82 ? 18.277 -0.868 -29.332 1.00 58.34 82 TRP A O 1
ATOM 629 N N . VAL A 1 83 ? 16.788 -1.377 -27.736 1.00 58.53 83 VAL A N 1
ATOM 630 C CA . VAL A 1 83 ? 15.580 -1.186 -28.562 1.00 58.53 83 VAL A CA 1
ATOM 631 C C . VAL A 1 83 ? 15.297 0.303 -28.811 1.00 58.53 83 VAL A C 1
ATOM 633 O O . VAL A 1 83 ? 14.733 0.667 -29.841 1.00 58.53 83 VAL A O 1
ATOM 636 N N . LEU A 1 84 ? 15.749 1.184 -27.914 1.00 56.41 84 LEU A N 1
ATOM 637 C CA . LEU A 1 84 ? 15.681 2.644 -28.074 1.00 56.41 84 LEU A CA 1
ATOM 638 C C . LEU A 1 84 ? 16.867 3.218 -28.882 1.00 56.41 84 LEU A C 1
ATOM 640 O O . LEU A 1 84 ? 16.872 4.398 -29.229 1.00 56.41 84 LEU A O 1
ATOM 644 N N . GLY A 1 85 ? 17.861 2.385 -29.210 1.00 54.38 85 GLY A N 1
ATOM 645 C CA . GLY A 1 85 ? 19.144 2.736 -29.828 1.00 54.38 85 GLY A CA 1
ATOM 646 C C . GLY A 1 85 ? 19.132 2.940 -31.346 1.00 54.38 85 GLY A C 1
ATOM 647 O O . GLY A 1 85 ? 20.101 2.588 -32.014 1.00 54.38 85 GLY A O 1
ATOM 648 N N . GLY A 1 86 ? 18.076 3.534 -31.900 1.00 47.62 86 GLY A N 1
ATOM 649 C CA . GLY A 1 86 ? 18.009 3.969 -33.298 1.00 47.62 86 GLY A CA 1
ATOM 650 C C . GLY A 1 86 ? 18.397 5.440 -33.492 1.00 47.62 86 GLY A C 1
ATOM 651 O O . GLY A 1 86 ? 17.608 6.196 -34.043 1.00 47.62 86 GLY A O 1
ATOM 652 N N . GLY A 1 87 ? 19.589 5.849 -33.038 1.00 46.94 87 GLY A N 1
ATOM 653 C CA . GLY A 1 87 ? 20.215 7.133 -33.399 1.00 46.94 87 GLY A CA 1
ATOM 654 C C . GLY A 1 87 ? 20.196 8.247 -32.335 1.00 46.94 87 GLY A C 1
ATOM 655 O O . GLY A 1 87 ? 19.172 8.862 -32.070 1.00 46.94 87 GLY A O 1
ATOM 656 N N . GLY A 1 88 ? 21.378 8.579 -31.798 1.00 48.94 88 GLY A N 1
ATOM 657 C CA . GLY A 1 88 ? 21.728 9.930 -31.322 1.00 48.94 88 GLY A CA 1
ATOM 658 C C . GLY A 1 88 ? 21.551 10.279 -29.836 1.00 48.94 88 GLY A C 1
ATOM 659 O O . GLY A 1 88 ? 22.295 11.123 -29.348 1.00 48.94 88 GLY A O 1
ATOM 660 N N . GLU A 1 89 ? 20.646 9.643 -29.086 1.00 53.47 89 GLU A N 1
ATOM 661 C CA . GLU A 1 89 ? 20.272 10.102 -27.724 1.00 53.47 89 GLU A CA 1
ATOM 662 C C . GLU A 1 89 ? 20.891 9.275 -26.570 1.00 53.47 89 GLU A C 1
ATOM 664 O O . GLU A 1 89 ? 20.334 9.186 -25.478 1.00 53.47 89 GLU A O 1
ATOM 669 N N . GLN A 1 90 ? 22.056 8.654 -26.782 1.00 53.31 90 GLN A N 1
ATOM 670 C CA . GLN A 1 90 ? 22.675 7.734 -25.807 1.00 53.31 90 GLN A CA 1
ATOM 671 C C . GLN A 1 90 ? 23.185 8.432 -24.527 1.00 53.31 90 GLN A C 1
ATOM 673 O O . GLN A 1 90 ? 23.138 7.849 -23.450 1.00 53.31 90 GLN A O 1
ATOM 678 N N . GLY A 1 91 ? 23.605 9.701 -24.601 1.00 54.59 91 GLY A N 1
ATOM 679 C CA . GLY A 1 91 ? 24.239 10.394 -23.467 1.00 54.59 91 GLY A CA 1
ATOM 680 C C . GLY A 1 91 ? 23.297 10.864 -22.347 1.00 54.59 91 GLY A C 1
ATOM 681 O O . GLY A 1 91 ? 23.757 11.087 -21.229 1.00 54.59 91 GLY A O 1
ATOM 682 N N . GLY A 1 92 ? 21.998 11.032 -22.623 1.00 58.19 92 GLY A N 1
ATOM 683 C CA . GLY A 1 92 ? 21.019 11.507 -21.631 1.00 58.19 92 GLY A CA 1
ATOM 684 C C . GLY A 1 92 ? 20.436 10.387 -20.767 1.00 58.19 92 GLY A C 1
ATOM 685 O O . GLY A 1 92 ? 20.263 10.552 -19.562 1.00 58.19 92 GLY A O 1
ATOM 686 N N . ILE A 1 93 ? 20.199 9.223 -21.375 1.00 57.19 93 ILE A N 1
ATOM 687 C CA . ILE A 1 93 ? 19.563 8.064 -20.731 1.00 57.19 93 ILE A CA 1
ATOM 688 C C . ILE A 1 93 ? 20.488 7.453 -19.671 1.00 57.19 93 ILE A C 1
ATOM 690 O O . ILE A 1 93 ? 20.025 7.074 -18.598 1.00 57.19 93 ILE A O 1
ATOM 69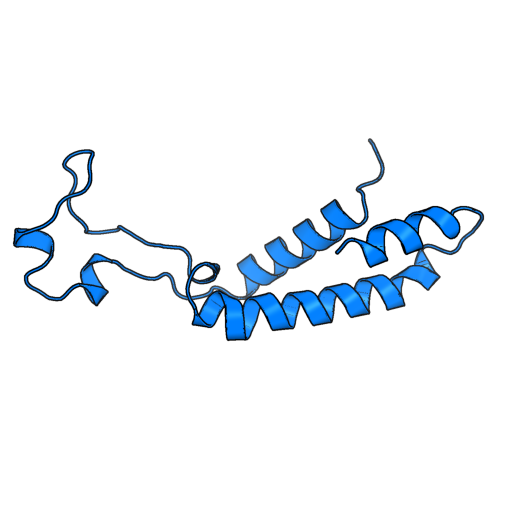4 N N . ASP A 1 94 ? 21.800 7.410 -19.931 1.00 56.94 94 ASP A N 1
ATOM 695 C CA . ASP A 1 94 ? 22.785 6.948 -18.947 1.00 56.94 94 ASP A CA 1
ATOM 696 C C . ASP A 1 94 ? 22.777 7.811 -17.681 1.00 56.94 94 ASP A C 1
ATOM 698 O O . ASP A 1 94 ? 22.745 7.284 -16.570 1.00 56.94 94 ASP A O 1
ATOM 702 N N . GLN A 1 95 ? 22.722 9.138 -17.827 1.00 61.03 95 GLN A N 1
ATOM 703 C CA . GLN A 1 95 ? 22.720 10.050 -16.681 1.00 61.03 95 GLN A CA 1
ATOM 704 C C . GLN A 1 95 ? 21.438 9.983 -15.844 1.00 61.03 95 GLN A C 1
ATOM 706 O O . GLN A 1 95 ? 21.486 10.268 -14.649 1.00 61.03 95 GLN A O 1
ATOM 711 N N . GLU A 1 96 ? 20.295 9.643 -16.441 1.00 59.56 96 GLU A N 1
ATOM 712 C CA . GLU A 1 96 ? 19.042 9.437 -15.704 1.00 59.56 96 GLU A CA 1
ATOM 713 C C . GLU A 1 96 ? 19.016 8.092 -14.978 1.00 59.56 96 GLU A C 1
ATOM 715 O O . GLU A 1 96 ? 18.526 8.017 -13.855 1.00 59.56 96 GLU A O 1
ATOM 720 N N . LEU A 1 97 ? 19.590 7.044 -15.574 1.00 58.66 97 LEU A N 1
ATOM 721 C CA . LEU A 1 97 ? 19.622 5.711 -14.972 1.00 58.66 97 LEU A CA 1
ATOM 722 C C . LEU A 1 97 ? 20.556 5.647 -13.752 1.00 58.66 97 LEU A C 1
ATOM 724 O O . LEU A 1 97 ? 20.281 4.912 -12.815 1.00 58.66 97 LEU A O 1
ATOM 728 N N . LEU A 1 98 ? 21.608 6.470 -13.733 1.00 58.53 98 LEU A N 1
ATOM 729 C CA . LEU A 1 98 ? 22.486 6.684 -12.574 1.00 58.53 98 LEU A CA 1
ATOM 730 C C . LEU A 1 98 ? 21.812 7.422 -11.397 1.00 58.53 98 LEU A C 1
ATOM 732 O O . LEU A 1 98 ? 22.391 7.471 -10.314 1.00 58.53 98 LEU A O 1
ATOM 736 N N . LYS A 1 99 ? 20.641 8.044 -11.606 1.00 60.28 99 LYS A N 1
ATOM 737 C CA . LYS A 1 99 ? 19.906 8.816 -10.582 1.00 60.28 99 LYS A CA 1
ATOM 738 C C . LYS A 1 99 ? 18.736 8.054 -9.951 1.00 60.28 99 LYS A C 1
ATOM 740 O O . LYS A 1 99 ? 18.129 8.587 -9.021 1.00 60.28 99 LYS A O 1
ATOM 745 N N . LEU A 1 100 ? 18.395 6.881 -10.485 1.00 55.44 100 LEU A N 1
ATOM 746 C CA . LEU A 1 100 ? 17.412 5.954 -9.915 1.00 55.44 100 LEU A CA 1
ATOM 747 C C . LEU A 1 100 ? 18.068 5.090 -8.834 1.00 55.44 100 LEU A C 1
ATOM 749 O O . LEU A 1 100 ? 17.365 4.801 -7.842 1.00 55.44 100 LEU A O 1
#

pLDDT: mean 80.65, std 14.76, range [45.78, 94.5]